Protein AF-A0A931VY86-F1 (afdb_monomer)

Structure (mmCIF, N/CA/C/O backbone):
data_AF-A0A931VY86-F1
#
_entry.id   AF-A0A931VY86-F1
#
loop_
_atom_site.group_PDB
_atom_site.id
_atom_site.type_symbol
_atom_site.label_atom_id
_atom_site.label_alt_id
_atom_site.label_comp_id
_atom_site.label_asym_id
_atom_site.label_entity_id
_atom_site.label_seq_id
_atom_site.pdbx_PDB_ins_code
_atom_site.Cartn_x
_atom_site.Cartn_y
_atom_site.Cartn_z
_atom_site.occupancy
_atom_site.B_iso_or_equiv
_atom_site.auth_seq_id
_atom_site.auth_comp_id
_atom_site.auth_asym_id
_atom_site.auth_atom_id
_atom_site.pdbx_PDB_model_num
ATOM 1 N N . MET A 1 1 ? 19.793 0.008 -5.528 1.00 55.72 1 MET A N 1
ATOM 2 C CA . MET A 1 1 ? 20.069 0.085 -6.986 1.00 55.72 1 MET A CA 1
ATOM 3 C C . MET A 1 1 ? 21.086 -0.933 -7.537 1.00 55.72 1 MET A C 1
ATOM 5 O O . MET A 1 1 ? 21.114 -1.123 -8.745 1.00 55.72 1 MET A O 1
ATOM 9 N N . ARG A 1 2 ? 21.894 -1.634 -6.719 1.00 64.56 2 ARG A N 1
ATOM 10 C CA . ARG A 1 2 ? 22.974 -2.533 -7.201 1.00 64.56 2 ARG A CA 1
ATOM 11 C C . ARG A 1 2 ? 22.511 -3.766 -8.004 1.00 64.56 2 ARG A C 1
ATOM 13 O O . ARG A 1 2 ? 23.283 -4.298 -8.787 1.00 64.56 2 ARG A O 1
ATOM 20 N N . ARG A 1 3 ? 21.278 -4.246 -7.797 1.00 75.25 3 ARG A N 1
ATOM 21 C CA . ARG A 1 3 ? 20.691 -5.354 -8.580 1.00 75.25 3 ARG A CA 1
ATOM 22 C C . ARG A 1 3 ? 20.323 -4.902 -9.994 1.00 75.25 3 ARG A C 1
ATOM 24 O O . ARG A 1 3 ? 20.718 -5.556 -10.940 1.00 75.25 3 ARG A O 1
ATOM 31 N N . LEU A 1 4 ? 19.639 -3.762 -10.115 1.00 75.69 4 LEU A N 1
ATOM 32 C CA . LEU A 1 4 ? 19.157 -3.248 -11.400 1.00 75.69 4 LEU A CA 1
ATOM 33 C C . LEU A 1 4 ? 20.312 -2.927 -12.358 1.00 75.69 4 LEU A C 1
ATOM 35 O O . LEU A 1 4 ? 20.252 -3.277 -13.522 1.00 75.69 4 LEU A O 1
ATOM 39 N N . ARG A 1 5 ? 21.415 -2.366 -11.842 1.00 81.12 5 ARG A N 1
ATOM 40 C CA . ARG A 1 5 ? 22.627 -2.090 -12.640 1.00 81.12 5 ARG A CA 1
ATOM 41 C C . ARG A 1 5 ? 23.393 -3.341 -13.097 1.00 81.12 5 ARG A C 1
ATOM 43 O O . ARG A 1 5 ? 24.328 -3.205 -13.870 1.00 81.12 5 ARG A O 1
ATOM 50 N N . ARG A 1 6 ? 23.069 -4.525 -12.565 1.00 88.19 6 ARG A N 1
ATOM 51 C CA . ARG A 1 6 ? 23.732 -5.802 -12.890 1.00 88.19 6 ARG A CA 1
ATOM 52 C C . ARG A 1 6 ? 22.849 -6.745 -13.701 1.00 88.19 6 ARG A C 1
ATOM 54 O O . ARG A 1 6 ? 23.325 -7.805 -14.080 1.00 88.19 6 ARG A O 1
ATOM 61 N N . GLN A 1 7 ? 21.582 -6.392 -13.908 1.00 87.31 7 GLN A N 1
ATOM 62 C CA . GLN A 1 7 ? 20.653 -7.234 -14.645 1.00 87.31 7 GLN A CA 1
ATOM 63 C C . GLN A 1 7 ? 20.986 -7.143 -16.137 1.00 87.31 7 GLN A C 1
ATOM 65 O O . GLN A 1 7 ? 21.100 -6.040 -16.669 1.00 87.31 7 GLN A O 1
ATOM 70 N N . SER A 1 8 ? 21.188 -8.289 -16.785 1.00 91.06 8 SER A N 1
ATOM 71 C CA . SER A 1 8 ? 21.510 -8.330 -18.219 1.00 91.06 8 SER A CA 1
ATOM 72 C C . SER A 1 8 ? 2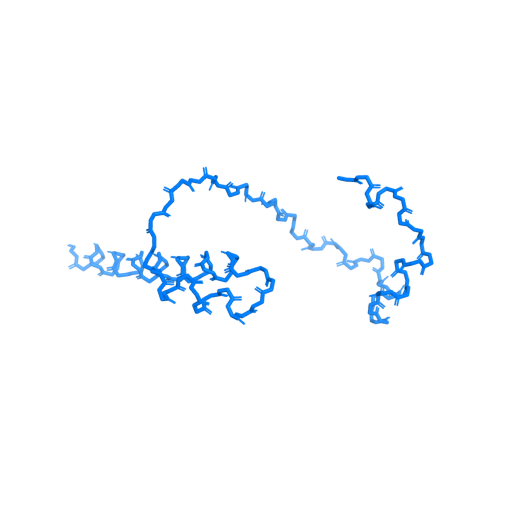0.259 -8.134 -19.080 1.00 91.06 8 SER A C 1
ATOM 74 O O . SER A 1 8 ? 19.151 -8.448 -18.643 1.00 91.06 8 SER A O 1
ATOM 76 N N . GLU A 1 9 ? 20.421 -7.688 -20.330 1.00 85.75 9 GLU A N 1
ATOM 77 C CA . GLU A 1 9 ? 19.292 -7.580 -21.271 1.00 85.75 9 GLU A CA 1
ATOM 78 C C . GLU A 1 9 ? 18.576 -8.918 -21.478 1.00 85.75 9 GLU A C 1
ATOM 80 O O . GLU A 1 9 ? 17.351 -8.967 -21.535 1.00 85.75 9 GLU A O 1
ATOM 85 N N . ARG A 1 10 ? 19.328 -10.025 -21.489 1.00 87.75 10 ARG A N 1
ATOM 86 C CA . ARG A 1 10 ? 18.770 -11.376 -21.613 1.00 87.75 10 ARG A CA 1
ATOM 87 C C . ARG A 1 10 ? 17.864 -11.741 -20.434 1.00 87.75 10 ARG A C 1
ATOM 89 O O . ARG A 1 10 ? 16.797 -12.314 -20.632 1.00 87.75 10 ARG A O 1
ATOM 96 N N . GLU A 1 11 ? 18.274 -11.408 -19.211 1.00 87.75 11 GLU A N 1
ATOM 97 C CA . GLU A 1 11 ? 17.451 -11.627 -18.015 1.00 87.75 11 GLU A CA 1
ATOM 98 C C . GLU A 1 11 ? 16.208 -10.735 -18.014 1.00 87.75 11 GLU A C 1
ATOM 100 O O . GLU A 1 11 ? 15.139 -11.192 -17.617 1.00 87.75 11 GLU A O 1
ATOM 105 N N . ILE A 1 12 ? 16.326 -9.484 -18.470 1.00 84.75 12 ILE A N 1
ATOM 106 C CA . ILE A 1 12 ? 15.179 -8.580 -18.626 1.00 84.75 12 ILE A CA 1
ATOM 107 C C . ILE A 1 12 ? 14.182 -9.203 -19.608 1.00 84.75 12 ILE A C 1
ATOM 109 O O . ILE A 1 12 ? 13.052 -9.480 -19.210 1.00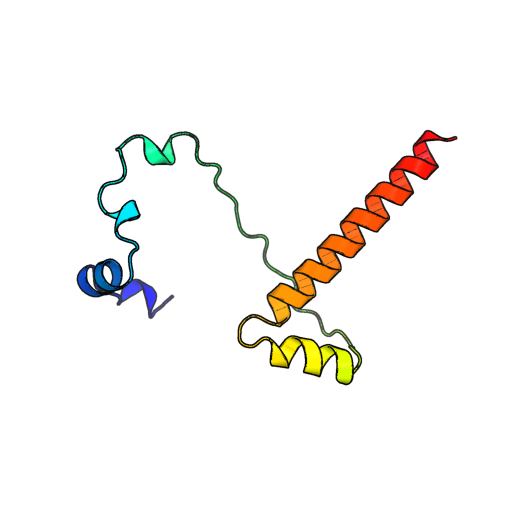 84.75 12 ILE A O 1
ATOM 113 N N . ALA A 1 13 ? 14.634 -9.540 -20.820 1.00 84.88 13 ALA A N 1
ATOM 114 C CA . ALA A 1 13 ? 13.814 -10.135 -21.872 1.00 84.88 13 ALA A CA 1
ATOM 115 C C . ALA A 1 13 ? 13.112 -11.430 -21.431 1.00 84.88 13 ALA A C 1
ATOM 117 O O . ALA A 1 13 ? 11.953 -11.637 -21.769 1.00 84.88 13 ALA A O 1
ATOM 118 N N . SER A 1 14 ? 13.761 -12.268 -20.611 1.00 86.69 14 SER A N 1
ATOM 119 C CA . SER A 1 14 ? 13.159 -13.516 -20.104 1.00 86.69 14 SER A CA 1
ATOM 120 C C . SER A 1 14 ? 11.949 -13.312 -19.183 1.00 86.69 14 SER A C 1
ATOM 122 O O . SER A 1 14 ? 11.150 -14.227 -18.999 1.00 86.69 14 SER A O 1
ATOM 124 N N . THR A 1 15 ? 11.823 -12.122 -18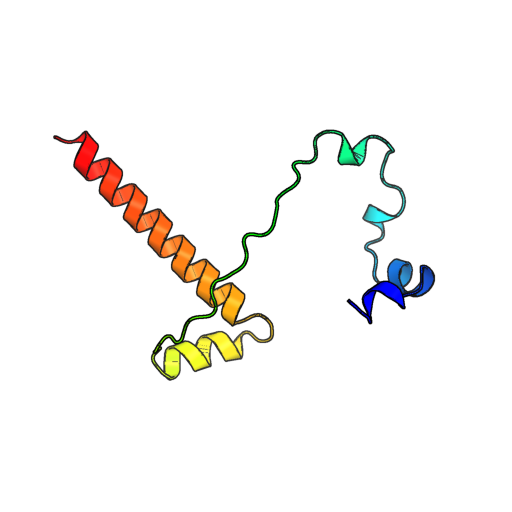.591 1.00 86.00 15 THR A N 1
ATOM 125 C CA . THR A 1 15 ? 10.727 -11.751 -17.681 1.00 86.00 15 THR A CA 1
ATOM 126 C C . THR A 1 15 ? 9.790 -10.699 -18.269 1.00 86.00 15 THR A C 1
ATOM 128 O O . THR A 1 15 ? 8.787 -10.360 -17.639 1.00 86.00 15 THR A O 1
ATOM 131 N N . SER A 1 16 ? 10.113 -10.173 -19.452 1.00 84.81 16 SER A N 1
ATOM 132 C CA . SER A 1 16 ? 9.303 -9.176 -20.139 1.00 84.81 16 SER A CA 1
ATOM 133 C C . SER A 1 16 ? 8.079 -9.833 -20.785 1.00 84.81 16 SER A C 1
ATOM 135 O O . SER A 1 16 ? 8.219 -10.847 -21.470 1.00 84.81 16 SER A O 1
ATOM 137 N N . PRO A 1 17 ? 6.880 -9.256 -20.615 1.00 87.25 17 PRO A N 1
ATOM 138 C CA . PRO A 1 17 ? 5.709 -9.636 -21.394 1.00 87.25 17 PRO A CA 1
ATOM 139 C C . PRO A 1 17 ? 5.975 -9.511 -22.911 1.00 87.25 17 PRO A C 1
ATOM 141 O O . PRO A 1 17 ? 6.545 -8.498 -23.325 1.00 87.25 17 PRO A O 1
ATOM 144 N N . PRO A 1 18 ? 5.550 -10.479 -23.753 1.00 85.06 18 PRO A N 1
ATOM 145 C CA . PRO A 1 18 ? 5.777 -10.439 -25.205 1.00 85.06 18 PRO A CA 1
ATOM 146 C C . PRO A 1 18 ? 5.199 -9.192 -25.885 1.00 85.06 18 PRO A C 1
ATOM 148 O O . PRO A 1 18 ? 5.778 -8.666 -26.827 1.00 85.06 18 PRO A O 1
ATOM 151 N N . GLU A 1 19 ? 4.085 -8.682 -25.362 1.00 84.69 19 GLU A N 1
ATOM 152 C CA . GLU A 1 19 ? 3.408 -7.458 -25.812 1.00 84.69 19 GLU A CA 1
ATOM 153 C C . GLU A 1 19 ? 4.257 -6.180 -25.694 1.00 84.69 19 GLU A C 1
ATOM 155 O O . GLU A 1 19 ? 3.918 -5.165 -26.295 1.00 84.69 19 GLU A O 1
ATOM 160 N N . LEU A 1 20 ? 5.363 -6.219 -24.942 1.00 83.81 20 LEU A N 1
ATOM 161 C CA . LEU A 1 20 ? 6.277 -5.089 -24.765 1.00 83.81 20 LEU A CA 1
ATOM 162 C C . LEU A 1 20 ? 7.570 -5.216 -25.589 1.00 83.81 20 LEU A C 1
ATOM 164 O O . LEU A 1 20 ? 8.447 -4.365 -25.448 1.00 83.81 20 LEU A O 1
ATOM 168 N N . ALA A 1 21 ? 7.723 -6.266 -26.404 1.00 81.62 21 ALA A N 1
ATOM 169 C CA . ALA A 1 21 ? 8.951 -6.511 -27.166 1.00 81.62 21 ALA A CA 1
ATOM 170 C C . ALA A 1 21 ? 9.163 -5.492 -28.302 1.00 81.62 21 ALA A C 1
ATOM 172 O O . ALA A 1 21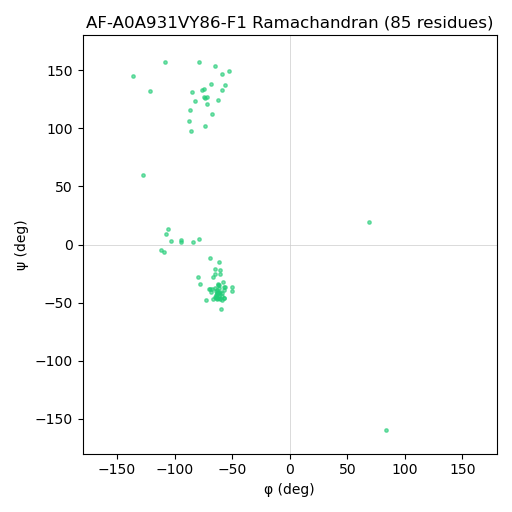 ? 10.284 -5.031 -28.492 1.00 81.62 21 ALA A O 1
ATOM 173 N N . ASP A 1 22 ? 8.080 -5.095 -28.981 1.00 83.62 22 ASP A N 1
ATOM 174 C CA . ASP A 1 22 ? 8.105 -4.249 -30.182 1.00 83.62 22 ASP A CA 1
ATOM 175 C C . ASP A 1 22 ? 7.172 -3.035 -30.029 1.00 83.62 22 ASP A C 1
ATOM 177 O O . ASP A 1 22 ? 6.204 -2.853 -30.771 1.00 83.62 22 ASP A O 1
ATOM 181 N N . LEU A 1 23 ? 7.429 -2.203 -29.015 1.00 86.56 23 LEU A N 1
ATOM 182 C CA . LEU A 1 23 ? 6.658 -0.975 -28.814 1.00 86.56 23 LEU A CA 1
ATOM 183 C C . LEU A 1 23 ? 6.940 0.035 -29.944 1.00 86.56 23 LEU A C 1
ATOM 185 O O . LEU A 1 23 ? 8.100 0.226 -30.321 1.00 86.56 23 LEU A O 1
ATOM 189 N N . PRO A 1 24 ? 5.912 0.725 -30.469 1.00 90.12 24 PRO A N 1
ATOM 190 C CA . PRO A 1 24 ? 6.104 1.736 -31.499 1.00 90.12 24 PRO A CA 1
ATOM 191 C C . PRO A 1 24 ? 6.907 2.930 -30.961 1.00 90.12 24 PRO A C 1
ATOM 193 O O . PRO A 1 24 ? 6.896 3.232 -29.766 1.00 90.12 24 PRO A O 1
ATOM 196 N N . ALA A 1 25 ? 7.612 3.633 -31.851 1.00 89.38 25 ALA A N 1
ATOM 197 C CA . ALA A 1 25 ? 8.532 4.711 -31.471 1.00 89.38 25 ALA A CA 1
ATOM 198 C C . ALA A 1 25 ? 7.848 5.881 -30.735 1.00 89.38 25 ALA A C 1
ATOM 200 O O . ALA A 1 25 ? 8.487 6.588 -29.957 1.00 89.38 25 ALA A O 1
ATOM 201 N N . ASP A 1 26 ? 6.552 6.080 -30.963 1.00 92.62 26 ASP A N 1
ATOM 202 C CA . ASP A 1 26 ? 5.725 7.118 -30.354 1.00 92.62 26 ASP A CA 1
ATOM 203 C C . ASP A 1 26 ? 4.969 6.650 -29.100 1.00 92.62 26 ASP A C 1
ATOM 205 O O . ASP A 1 26 ? 4.237 7.444 -28.512 1.00 92.62 26 ASP A O 1
ATOM 209 N N . PHE A 1 27 ? 5.184 5.413 -28.632 1.00 89.19 27 PHE A N 1
ATOM 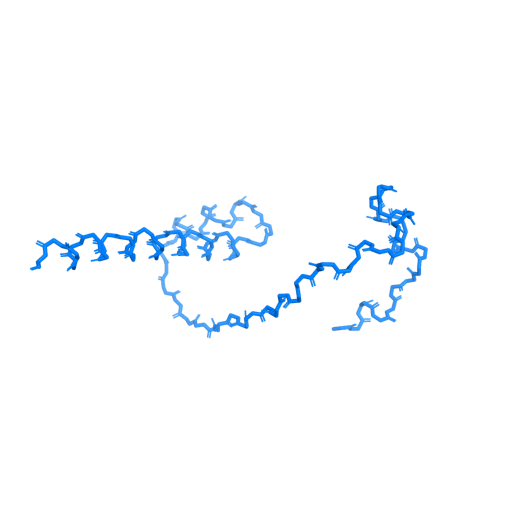210 C CA . PHE A 1 27 ? 4.496 4.840 -27.468 1.00 89.19 27 PHE A CA 1
ATOM 211 C C . PHE A 1 27 ? 4.529 5.753 -26.228 1.00 89.19 27 PHE A C 1
ATOM 213 O O . PHE A 1 27 ? 3.556 5.840 -25.482 1.00 89.19 27 PHE A O 1
ATOM 220 N N . TRP A 1 28 ? 5.636 6.471 -26.018 1.00 89.62 28 TRP A N 1
ATOM 221 C CA . TRP A 1 28 ? 5.829 7.355 -24.863 1.00 89.62 28 TRP A CA 1
ATOM 222 C C . TRP A 1 28 ? 5.454 8.824 -25.108 1.00 89.62 28 TRP A C 1
ATOM 224 O O . TRP A 1 28 ? 5.628 9.639 -24.206 1.00 89.62 28 TRP A O 1
ATOM 234 N N . LYS A 1 29 ? 4.951 9.187 -26.296 1.00 92.38 29 LYS A N 1
ATOM 235 C CA . LYS A 1 29 ? 4.732 10.589 -26.694 1.00 92.38 29 LYS A CA 1
ATOM 236 C C . LYS A 1 29 ? 3.810 11.357 -25.739 1.00 92.38 29 LYS A C 1
ATOM 238 O O . LYS A 1 29 ? 4.082 12.512 -25.438 1.00 92.38 29 LYS A O 1
ATOM 243 N N . GLU A 1 30 ? 2.765 10.700 -25.245 1.00 92.00 30 GLU A N 1
ATOM 244 C CA . GLU A 1 30 ? 1.751 11.290 -24.355 1.00 92.00 30 GLU A CA 1
ATOM 245 C C . GLU A 1 30 ? 1.899 10.817 -22.895 1.00 92.00 30 GLU A C 1
ATOM 247 O O . GLU A 1 30 ? 0.985 10.956 -22.082 1.00 92.00 30 GLU A O 1
ATOM 252 N N . ALA A 1 31 ? 3.027 10.191 -22.547 1.00 89.44 31 ALA A N 1
ATOM 253 C CA . ALA A 1 31 ? 3.207 9.622 -21.220 1.00 89.44 31 ALA A CA 1
ATOM 254 C C . ALA A 1 31 ? 3.438 10.712 -20.164 1.00 89.44 31 ALA A C 1
ATOM 256 O O . ALA A 1 31 ? 4.366 11.516 -20.256 1.00 89.44 31 ALA A O 1
ATOM 257 N N . GLU A 1 32 ? 2.631 10.694 -19.104 1.00 89.06 32 GLU A N 1
ATOM 258 C CA . GLU A 1 32 ? 2.826 11.570 -17.952 1.00 89.06 32 GLU A CA 1
ATOM 259 C C . GLU A 1 32 ? 3.871 10.973 -16.998 1.00 89.06 32 GLU A C 1
ATOM 261 O O . GLU A 1 32 ? 3.727 9.856 -16.490 1.00 89.06 32 GLU A O 1
ATOM 266 N N . VAL A 1 33 ? 4.933 11.733 -16.714 1.00 84.88 33 VAL A N 1
ATOM 267 C CA . VAL A 1 33 ? 5.933 11.339 -15.716 1.00 84.88 33 VAL A CA 1
ATOM 268 C C . VAL A 1 33 ? 5.347 11.519 -14.318 1.00 84.88 33 VAL A C 1
ATOM 270 O O . VAL A 1 33 ? 5.319 12.618 -13.765 1.00 84.88 33 VAL A O 1
ATOM 273 N N . VAL A 1 34 ? 4.922 10.413 -13.711 1.00 82.25 34 VAL A N 1
ATOM 274 C CA . VAL A 1 34 ? 4.458 10.404 -12.322 1.00 82.25 34 VAL A CA 1
ATOM 275 C C . VAL A 1 34 ? 5.643 10.196 -11.387 1.00 82.25 34 VAL A C 1
ATOM 277 O O . VAL A 1 34 ? 6.166 9.088 -11.244 1.00 82.25 34 VAL A O 1
ATOM 280 N N . TRP A 1 35 ? 6.049 11.258 -10.695 1.00 78.06 35 TRP A N 1
ATOM 281 C CA . TRP A 1 35 ? 7.055 11.154 -9.643 1.00 78.06 35 TRP A CA 1
ATOM 282 C C . TRP A 1 35 ? 6.466 10.454 -8.413 1.00 78.06 35 TRP A C 1
ATOM 284 O O . TRP A 1 35 ? 5.482 10.934 -7.838 1.00 78.06 35 TRP A O 1
ATOM 294 N N . PRO A 1 36 ? 7.039 9.323 -7.965 1.00 75.81 36 PRO A N 1
ATOM 295 C CA . PRO A 1 36 ? 6.547 8.653 -6.776 1.00 75.81 36 PRO A CA 1
ATOM 296 C C . PRO A 1 36 ? 6.829 9.526 -5.552 1.00 75.81 36 PRO A C 1
ATOM 298 O O . PRO A 1 36 ? 7.976 9.706 -5.148 1.00 75.81 36 PRO A O 1
ATOM 301 N N . VAL A 1 37 ? 5.769 10.046 -4.934 1.00 79.62 37 VAL A N 1
ATOM 302 C CA . VAL A 1 37 ? 5.875 10.740 -3.647 1.00 79.62 37 VAL A CA 1
ATOM 303 C C . VAL A 1 37 ? 6.395 9.749 -2.607 1.00 79.62 37 VAL A C 1
ATOM 305 O O . VAL A 1 37 ? 5.818 8.669 -2.416 1.00 79.62 37 VAL A O 1
ATOM 308 N N . ALA A 1 38 ? 7.501 10.106 -1.952 1.00 81.50 38 ALA A N 1
ATOM 309 C CA . ALA A 1 38 ? 8.076 9.296 -0.890 1.00 81.50 38 ALA A CA 1
ATOM 310 C C . ALA A 1 38 ? 7.044 9.110 0.229 1.00 81.50 38 ALA A C 1
ATOM 312 O O . ALA A 1 38 ? 6.386 10.056 0.657 1.00 81.50 38 ALA A O 1
ATOM 313 N N . LYS A 1 39 ? 6.883 7.868 0.691 1.00 87.31 39 LYS A N 1
ATOM 314 C CA . LYS A 1 39 ? 6.045 7.594 1.859 1.00 87.31 39 LYS A CA 1
ATOM 315 C C . LYS A 1 39 ? 6.802 8.042 3.103 1.00 87.31 39 LYS A C 1
ATOM 317 O O . LYS A 1 39 ? 7.970 7.691 3.256 1.00 87.31 39 LYS A O 1
ATOM 322 N N . GLU A 1 40 ? 6.129 8.753 3.995 1.00 90.94 40 GLU A N 1
ATOM 323 C CA . GLU A 1 40 ? 6.682 9.056 5.311 1.00 90.94 40 GLU A CA 1
ATOM 324 C C . GLU A 1 40 ? 6.700 7.787 6.172 1.00 90.94 40 GLU A C 1
ATOM 326 O O . GLU A 1 40 ? 5.693 7.086 6.303 1.00 90.94 40 GLU A O 1
ATOM 331 N N . ALA A 1 41 ? 7.868 7.465 6.729 1.00 91.81 41 ALA A N 1
ATOM 332 C CA . ALA A 1 41 ? 8.043 6.329 7.623 1.00 91.81 41 ALA A CA 1
ATOM 333 C C . ALA A 1 41 ? 7.690 6.753 9.052 1.00 91.81 41 ALA A C 1
ATOM 335 O O . ALA A 1 41 ? 8.507 7.345 9.754 1.00 91.81 41 ALA A O 1
ATOM 336 N N . ILE A 1 42 ? 6.465 6.449 9.471 1.00 93.06 42 ILE A N 1
ATOM 337 C CA . ILE A 1 42 ? 5.967 6.742 10.818 1.00 93.06 42 ILE A CA 1
ATOM 338 C C . ILE A 1 42 ? 5.828 5.467 11.653 1.00 93.06 42 ILE A C 1
ATOM 340 O O . ILE A 1 42 ? 5.657 4.370 11.118 1.00 93.06 42 ILE A O 1
ATOM 344 N N . SER A 1 43 ? 5.842 5.619 12.978 1.00 94.00 43 SER A N 1
ATOM 345 C CA . SER A 1 43 ? 5.397 4.567 13.894 1.00 94.00 43 SER A CA 1
ATOM 346 C C . SER A 1 43 ? 3.885 4.683 14.087 1.00 94.00 43 SER A C 1
ATOM 348 O O . SER A 1 43 ? 3.401 5.692 14.597 1.00 94.00 43 SER A O 1
ATOM 350 N N . LEU A 1 44 ? 3.137 3.666 13.659 1.00 92.88 44 LEU A N 1
ATOM 351 C CA . LEU A 1 44 ? 1.682 3.592 13.794 1.00 92.88 44 LEU A CA 1
ATOM 352 C C . LEU A 1 44 ? 1.310 2.342 14.589 1.00 92.88 44 LEU A C 1
ATOM 354 O O . LEU A 1 44 ? 1.779 1.244 14.285 1.00 92.88 44 LEU A O 1
ATOM 358 N N . ARG A 1 45 ? 0.436 2.503 15.584 1.00 96.31 45 ARG A N 1
ATOM 359 C CA . ARG A 1 45 ? -0.175 1.375 16.291 1.00 96.31 45 ARG A CA 1
ATOM 360 C C . ARG A 1 45 ? -1.400 0.906 15.516 1.00 96.31 45 ARG A C 1
ATOM 362 O O . ARG A 1 45 ? -2.233 1.721 15.132 1.00 96.31 45 ARG A O 1
ATOM 369 N N . VAL A 1 46 ? -1.481 -0.398 15.290 1.00 96.31 46 VAL A N 1
ATOM 370 C CA . VAL A 1 46 ? -2.588 -1.068 14.605 1.00 96.31 46 VAL A CA 1
ATOM 371 C C . VAL A 1 46 ? -2.921 -2.319 15.403 1.00 96.31 46 VAL A C 1
ATOM 373 O O . VAL A 1 46 ? -2.010 -2.942 15.956 1.00 96.31 46 VAL A O 1
ATOM 376 N N . ASP A 1 47 ? -4.201 -2.677 15.454 1.00 98.31 47 ASP A N 1
ATOM 377 C CA . ASP A 1 47 ? -4.639 -3.903 16.109 1.00 98.31 47 ASP A CA 1
ATOM 378 C C . ASP A 1 47 ? -3.982 -5.132 15.476 1.00 98.31 47 ASP A C 1
ATOM 380 O O . ASP A 1 47 ? -3.650 -5.177 14.281 1.00 98.31 47 ASP A O 1
ATOM 384 N N . ARG A 1 48 ? -3.725 -6.129 16.322 1.00 98.25 48 ARG A N 1
ATOM 385 C CA . ARG A 1 48 ? -2.939 -7.305 15.950 1.00 98.25 48 ARG A CA 1
ATOM 386 C C . ARG A 1 48 ? -3.600 -8.100 14.825 1.00 98.25 48 ARG A C 1
ATOM 388 O O . ARG A 1 48 ? -2.923 -8.476 13.871 1.00 98.25 48 ARG A O 1
ATOM 395 N N . ASP A 1 49 ? -4.896 -8.335 14.941 1.00 98.44 49 ASP A N 1
ATOM 396 C CA . ASP A 1 49 ? -5.718 -9.068 13.979 1.00 98.44 49 ASP A CA 1
ATOM 397 C C . ASP A 1 49 ? -5.757 -8.373 12.609 1.00 98.44 49 ASP A C 1
ATOM 399 O O . ASP A 1 49 ? -5.577 -9.016 11.574 1.00 98.44 49 ASP A O 1
ATOM 403 N N . VAL A 1 50 ? -5.874 -7.044 12.589 1.00 97.94 50 VAL A N 1
ATOM 404 C CA . VAL A 1 50 ? -5.808 -6.238 11.365 1.00 97.94 50 VAL A CA 1
ATOM 405 C C . VAL A 1 50 ? -4.445 -6.403 10.691 1.00 97.94 50 VAL A C 1
ATOM 407 O O . VAL A 1 50 ? -4.361 -6.613 9.476 1.00 97.94 50 VAL A O 1
ATOM 410 N N . LEU A 1 51 ? -3.355 -6.335 11.462 1.00 97.75 51 LEU A N 1
ATOM 411 C CA . LEU A 1 51 ? -2.008 -6.521 10.924 1.00 97.75 51 LEU A CA 1
ATOM 412 C C . LEU A 1 51 ? -1.802 -7.941 10.375 1.00 97.75 51 LEU A C 1
ATOM 414 O O . LEU A 1 51 ? -1.219 -8.097 9.298 1.00 97.75 51 LEU A O 1
ATOM 418 N N . GLU A 1 52 ? -2.263 -8.962 11.096 1.00 98.19 52 GLU A N 1
ATOM 419 C CA . GLU A 1 52 ? -2.192 -10.365 10.676 1.00 98.19 52 GLU A CA 1
ATOM 420 C C . GLU A 1 52 ? -2.982 -10.598 9.381 1.00 98.19 52 GLU A C 1
ATOM 422 O O . GLU A 1 52 ? -2.440 -11.177 8.435 1.00 98.19 52 GLU A O 1
ATOM 427 N N . TRP A 1 53 ? -4.195 -10.049 9.273 1.00 98.25 53 TRP A N 1
ATOM 428 C CA . TRP A 1 53 ? -5.023 -10.153 8.071 1.00 98.25 53 TRP A CA 1
ATOM 429 C C . TRP A 1 53 ? -4.334 -9.577 6.827 1.00 98.25 53 TRP A C 1
ATOM 431 O O . TRP A 1 53 ? -4.315 -10.207 5.767 1.00 98.25 53 TRP A O 1
ATOM 441 N N . PHE A 1 54 ? -3.707 -8.401 6.940 1.00 98.06 54 PHE A N 1
ATOM 442 C CA . PHE A 1 54 ? -2.961 -7.826 5.818 1.00 98.06 54 PHE A CA 1
ATOM 443 C C . PHE A 1 54 ? -1.706 -8.640 5.484 1.00 98.06 54 PHE A C 1
ATOM 445 O O . PHE A 1 54 ? -1.413 -8.842 4.304 1.00 98.06 54 PHE A O 1
ATOM 452 N N . ARG A 1 55 ? -0.961 -9.122 6.490 1.00 97.62 55 ARG A N 1
ATOM 453 C CA . ARG A 1 55 ? 0.236 -9.958 6.275 1.00 97.62 55 ARG A CA 1
ATOM 454 C C . ARG A 1 55 ? -0.095 -11.264 5.554 1.00 97.62 55 ARG A C 1
ATOM 456 O O . ARG A 1 55 ? 0.681 -11.673 4.691 1.00 97.62 55 ARG A O 1
ATOM 463 N N . ALA A 1 56 ? -1.244 -11.873 5.850 1.00 97.94 56 ALA A N 1
ATOM 464 C CA . ALA A 1 56 ? -1.705 -13.104 5.205 1.00 97.94 56 ALA A CA 1
ATOM 465 C C . ALA A 1 56 ? -1.901 -12.959 3.681 1.00 97.94 56 ALA A C 1
ATOM 467 O O . ALA A 1 56 ? -1.800 -13.938 2.949 1.00 97.94 56 ALA A O 1
ATOM 468 N N . GLN A 1 57 ? -2.089 -11.737 3.170 1.00 95.44 57 GLN A N 1
ATOM 469 C CA . GLN A 1 57 ? -2.200 -11.449 1.728 1.00 95.44 57 GLN A CA 1
ATOM 470 C C . GLN A 1 57 ? -0.844 -11.421 1.000 1.00 95.44 57 GLN A C 1
ATOM 472 O O . GLN A 1 57 ? -0.761 -11.076 -0.184 1.00 95.44 57 GLN A O 1
ATOM 477 N N . GLY A 1 58 ? 0.238 -11.740 1.709 1.00 94.69 58 GLY A N 1
ATOM 478 C CA . GLY A 1 58 ? 1.567 -11.912 1.151 1.00 94.69 58 GLY A CA 1
ATOM 479 C C . GLY A 1 58 ? 2.352 -10.607 0.972 1.00 94.69 58 GLY A C 1
ATOM 480 O O . GLY A 1 58 ? 2.066 -9.578 1.603 1.00 94.69 58 GLY A O 1
ATOM 481 N N . PRO A 1 59 ? 3.384 -10.625 0.106 1.00 94.69 59 PRO A N 1
ATOM 482 C CA . PRO A 1 59 ? 4.263 -9.483 -0.109 1.00 94.69 59 PRO A CA 1
ATOM 483 C C . PRO A 1 59 ? 3.484 -8.210 -0.447 1.00 94.69 59 PRO A C 1
ATOM 485 O O . PRO A 1 59 ? 2.424 -8.263 -1.071 1.00 94.69 59 PRO A O 1
ATOM 488 N N . ARG A 1 60 ? 4.032 -7.050 -0.065 1.00 94.06 60 ARG A N 1
ATOM 489 C CA . ARG A 1 60 ? 3.423 -5.716 -0.259 1.00 94.06 60 ARG A CA 1
ATOM 490 C C . ARG A 1 60 ? 2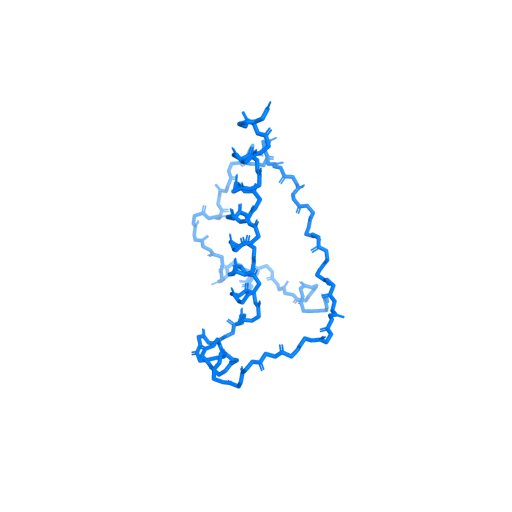.164 -5.443 0.580 1.00 94.06 60 ARG A C 1
ATOM 492 O O . ARG A 1 60 ? 1.446 -4.490 0.279 1.00 94.06 60 ARG A O 1
ATOM 499 N N . TYR A 1 61 ? 1.930 -6.183 1.667 1.00 96.69 61 TYR A N 1
ATOM 500 C CA . TYR A 1 61 ? 0.805 -5.935 2.583 1.00 96.69 61 TYR A CA 1
ATOM 501 C C . TYR A 1 61 ? 0.694 -4.472 3.051 1.00 96.69 61 TYR A C 1
ATOM 503 O O . TYR A 1 61 ? -0.397 -3.911 3.058 1.00 96.69 61 TYR A O 1
ATOM 511 N N . GLN A 1 62 ? 1.818 -3.802 3.337 1.00 93.69 62 GLN A N 1
ATOM 512 C CA . GLN A 1 62 ? 1.828 -2.380 3.714 1.00 93.69 62 GLN A CA 1
ATOM 513 C C . GLN A 1 62 ? 1.298 -1.471 2.594 1.00 93.69 62 GLN A C 1
ATOM 515 O O . GLN A 1 62 ? 0.642 -0.468 2.859 1.00 93.69 62 GLN A O 1
ATOM 520 N N . SER A 1 63 ? 1.548 -1.823 1.327 1.00 93.50 63 SER A N 1
ATOM 521 C CA . SER A 1 63 ? 1.011 -1.068 0.186 1.00 93.50 63 SER A CA 1
ATOM 522 C C . SER A 1 63 ? -0.504 -1.234 0.076 1.00 93.50 63 SER A C 1
ATOM 524 O O . SER A 1 63 ? -1.192 -0.252 -0.195 1.00 93.50 63 SER A O 1
ATOM 526 N N . ARG A 1 64 ? -1.029 -2.439 0.350 1.00 95.50 64 ARG A N 1
ATOM 527 C CA . ARG A 1 64 ? -2.479 -2.688 0.414 1.00 95.50 64 ARG A CA 1
ATOM 528 C C . ARG A 1 64 ? -3.127 -1.923 1.568 1.00 95.50 64 ARG A C 1
ATOM 530 O O . ARG A 1 64 ? -4.122 -1.240 1.358 1.00 95.50 64 ARG A O 1
ATOM 537 N N . MET A 1 65 ? -2.512 -1.952 2.750 1.00 96.38 65 MET A N 1
ATOM 538 C CA . MET A 1 65 ? -2.968 -1.190 3.917 1.00 96.38 65 MET A CA 1
ATOM 539 C C . MET A 1 65 ? -3.034 0.314 3.614 1.00 96.38 65 MET A C 1
ATOM 541 O O . MET A 1 65 ? -4.057 0.956 3.840 1.00 96.38 65 MET A O 1
ATOM 545 N N . ASN A 1 66 ? -1.992 0.869 2.992 1.00 95.06 66 ASN A N 1
ATOM 546 C CA . ASN A 1 66 ? -1.978 2.270 2.577 1.00 95.06 66 ASN A CA 1
ATOM 547 C C . ASN A 1 66 ? -3.066 2.606 1.532 1.00 95.06 66 ASN A C 1
ATOM 549 O O . ASN A 1 66 ? -3.631 3.698 1.566 1.00 95.06 66 ASN A O 1
ATOM 553 N N . ALA A 1 67 ? -3.393 1.688 0.614 1.00 95.19 67 ALA A N 1
ATOM 554 C CA . ALA A 1 67 ? -4.472 1.888 -0.359 1.00 95.19 67 ALA A CA 1
ATOM 555 C C . ALA A 1 67 ? -5.855 1.991 0.312 1.00 95.19 67 ALA A C 1
ATOM 557 O O . ALA A 1 67 ? -6.678 2.825 -0.080 1.00 95.19 67 ALA A O 1
ATOM 558 N N . VAL A 1 68 ? -6.091 1.208 1.369 1.00 95.94 68 VAL A N 1
ATOM 559 C CA . VAL A 1 68 ? -7.312 1.313 2.184 1.00 95.94 68 VAL A CA 1
ATOM 560 C C . VAL A 1 68 ? -7.389 2.678 2.872 1.00 95.94 68 VAL A C 1
ATOM 562 O O . VAL A 1 68 ? -8.408 3.360 2.754 1.00 95.94 68 VAL A O 1
ATOM 565 N N . LEU A 1 69 ? -6.297 3.138 3.495 1.00 95.50 69 LEU A N 1
ATOM 566 C CA . LEU A 1 69 ? -6.240 4.467 4.121 1.00 95.50 69 LEU A CA 1
ATOM 567 C C . LEU A 1 69 ? -6.524 5.596 3.116 1.00 95.50 69 LEU A C 1
ATOM 569 O O . LEU A 1 69 ? -7.285 6.518 3.411 1.00 95.50 69 LEU A O 1
ATOM 573 N N . ARG A 1 70 ? -5.983 5.502 1.893 1.00 95.00 70 ARG A N 1
ATOM 574 C CA . ARG A 1 70 ? -6.272 6.459 0.808 1.00 95.00 70 ARG A CA 1
ATOM 575 C C . ARG A 1 70 ? -7.744 6.463 0.410 1.00 95.00 70 ARG A C 1
ATOM 577 O O . ARG A 1 70 ? -8.313 7.530 0.185 1.00 95.00 70 ARG A O 1
ATOM 584 N N . THR A 1 71 ? -8.362 5.287 0.341 1.00 96.19 71 THR A N 1
ATOM 585 C CA . THR A 1 71 ? -9.784 5.153 0.005 1.00 96.19 71 THR A CA 1
ATOM 586 C C . THR A 1 71 ? -10.648 5.817 1.073 1.00 96.19 71 THR A C 1
ATOM 588 O O . THR A 1 71 ? -11.522 6.619 0.742 1.00 96.19 71 THR A O 1
ATOM 591 N N . TYR A 1 72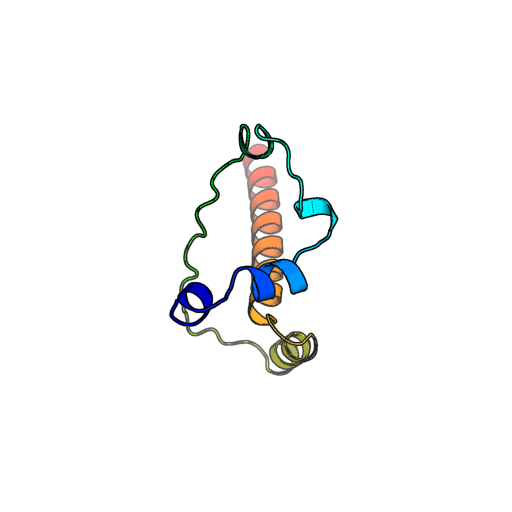 ? -10.352 5.567 2.352 1.00 96.12 72 TYR A N 1
ATOM 592 C CA . TYR A 1 72 ? -11.028 6.228 3.467 1.00 96.12 72 TYR A CA 1
ATOM 593 C C . TYR A 1 72 ? -10.879 7.756 3.405 1.00 96.12 72 TYR A C 1
ATOM 595 O O . TYR A 1 72 ? -11.875 8.478 3.474 1.00 96.12 72 TYR A O 1
ATOM 603 N N . MET A 1 73 ? -9.659 8.256 3.182 1.00 96.00 73 MET A N 1
ATOM 604 C CA . MET A 1 73 ? -9.384 9.689 3.029 1.00 96.00 73 MET A CA 1
ATOM 605 C C . MET A 1 73 ? -10.204 10.320 1.892 1.00 96.00 73 MET A C 1
ATOM 607 O O . MET A 1 73 ? -10.815 11.374 2.079 1.00 96.00 73 MET A O 1
ATOM 611 N N . ALA A 1 74 ? -10.268 9.671 0.725 1.00 94.19 74 ALA A N 1
ATOM 612 C CA . ALA A 1 74 ? -11.037 10.160 -0.418 1.00 94.19 74 ALA A CA 1
ATOM 613 C C . ALA A 1 74 ? -12.545 10.226 -0.119 1.00 94.19 74 ALA A C 1
ATOM 615 O O . ALA A 1 74 ? -13.205 11.208 -0.469 1.00 94.19 74 ALA A O 1
ATOM 616 N N . GLN A 1 75 ? -13.087 9.209 0.559 1.00 95.88 75 GLN A N 1
ATOM 617 C CA . GLN A 1 75 ? -14.488 9.190 0.988 1.00 95.88 75 GLN A CA 1
ATOM 618 C C . GLN A 1 75 ? -14.784 10.301 2.005 1.00 95.88 75 GLN A C 1
ATOM 620 O O . GLN A 1 75 ? -15.760 11.038 1.853 1.00 95.88 75 GLN A O 1
ATOM 625 N N . ALA A 1 76 ? -13.912 10.491 2.999 1.00 94.25 76 ALA A N 1
ATOM 626 C CA . ALA A 1 76 ? -14.045 11.564 3.981 1.00 94.25 76 ALA A CA 1
ATOM 627 C C . ALA A 1 76 ? -14.000 12.959 3.327 1.00 94.25 76 ALA A C 1
ATOM 629 O O . ALA A 1 76 ? -14.812 13.826 3.657 1.00 94.25 76 ALA A O 1
ATOM 630 N N . ALA A 1 77 ? -13.107 13.172 2.355 1.00 91.31 77 ALA A N 1
ATOM 631 C CA . ALA A 1 77 ? -13.002 14.434 1.625 1.00 91.31 77 ALA A CA 1
ATOM 632 C C . ALA A 1 77 ? -14.261 14.746 0.796 1.00 91.31 77 ALA A C 1
ATOM 634 O O . ALA A 1 77 ? -14.712 15.892 0.775 1.00 91.31 77 ALA A O 1
ATOM 635 N N . ARG A 1 78 ? -14.865 13.735 0.150 1.00 89.81 78 ARG A N 1
ATOM 636 C CA . ARG A 1 78 ? -16.138 13.890 -0.580 1.00 89.81 78 ARG A CA 1
ATOM 637 C C . ARG A 1 78 ? -17.269 14.344 0.344 1.00 89.81 78 ARG A C 1
ATOM 639 O O . ARG A 1 78 ? -17.941 15.319 0.025 1.00 89.81 78 ARG A O 1
ATOM 646 N N . ARG A 1 79 ? -17.416 13.704 1.511 1.00 87.69 79 ARG A N 1
ATOM 647 C CA . ARG A 1 79 ? -18.430 14.060 2.526 1.00 87.69 79 ARG A CA 1
ATOM 648 C C . ARG A 1 79 ? -18.265 15.480 3.073 1.00 87.69 79 ARG A C 1
ATOM 650 O O . ARG A 1 79 ? -19.248 16.139 3.394 1.00 87.69 79 ARG A O 1
ATOM 657 N N . ARG A 1 80 ? -17.022 15.956 3.206 1.00 84.75 80 ARG A N 1
ATOM 658 C CA . ARG A 1 80 ? -16.747 17.339 3.627 1.00 84.75 80 ARG A CA 1
ATOM 659 C C . ARG A 1 80 ? -17.205 18.341 2.568 1.00 84.75 80 ARG A C 1
ATOM 661 O O . ARG A 1 80 ? -17.923 19.270 2.908 1.00 84.75 80 ARG A O 1
ATOM 668 N N . ARG A 1 81 ? -16.873 18.110 1.292 1.00 82.88 81 ARG A N 1
ATOM 669 C CA . ARG A 1 81 ? -17.298 18.992 0.190 1.00 82.88 81 ARG A CA 1
ATOM 670 C C . ARG A 1 81 ? -18.818 19.082 0.054 1.00 82.88 81 ARG A C 1
ATOM 672 O O . ARG A 1 81 ? -19.332 20.179 -0.120 1.00 82.88 81 ARG A O 1
ATOM 679 N N . SER A 1 82 ? -19.536 17.965 0.197 1.00 78.19 82 SER A N 1
ATOM 680 C CA . SER A 1 82 ? -21.006 17.970 0.139 1.00 78.19 82 SER A CA 1
ATOM 681 C C . SER A 1 82 ? -21.659 18.714 1.309 1.00 78.19 82 SER A C 1
ATOM 683 O O . SER A 1 82 ? -22.751 19.238 1.152 1.00 78.19 82 SER A O 1
ATOM 685 N N . ARG A 1 83 ? -21.006 18.778 2.479 1.00 72.94 83 ARG A N 1
ATOM 686 C CA . ARG A 1 83 ? -21.483 19.564 3.631 1.00 72.94 83 ARG A CA 1
ATOM 687 C C . ARG A 1 83 ? -21.199 21.058 3.495 1.00 72.94 83 ARG A C 1
ATOM 689 O O . ARG A 1 83 ? -21.987 21.850 3.984 1.00 72.94 83 ARG A O 1
ATOM 696 N N . THR A 1 84 ? -20.084 21.436 2.873 1.00 70.06 84 THR A N 1
ATOM 697 C CA . THR A 1 84 ? -19.704 22.847 2.691 1.00 70.06 84 THR A CA 1
ATOM 698 C C . THR A 1 84 ? -20.451 23.517 1.536 1.00 70.06 84 THR A C 1
ATOM 700 O O . THR A 1 84 ? -20.675 24.711 1.605 1.00 70.06 84 THR A O 1
ATOM 703 N N . GLY A 1 85 ? -20.873 22.774 0.506 1.00 59.16 85 GLY A N 1
ATOM 704 C CA . GLY A 1 85 ? -21.698 23.312 -0.589 1.00 59.16 85 GLY A CA 1
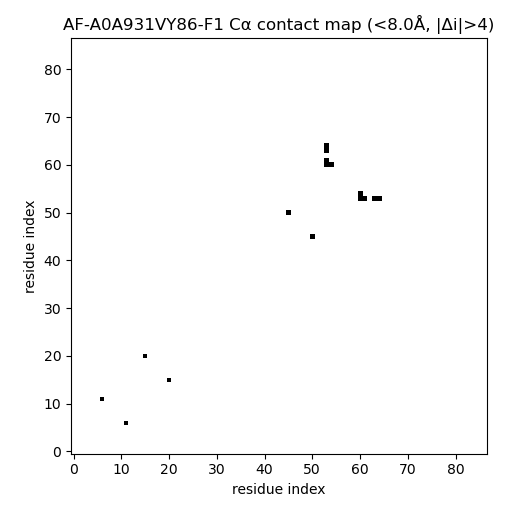ATOM 705 C C . GLY A 1 85 ? -23.208 23.361 -0.313 1.00 59.16 85 GLY A C 1
ATOM 706 O O . GLY A 1 85 ? -23.964 23.702 -1.214 1.00 59.16 85 GLY A O 1
ATOM 707 N N . ALA A 1 86 ? -23.647 22.963 0.886 1.00 58.16 86 ALA A N 1
ATOM 708 C CA . ALA A 1 86 ? -25.047 22.995 1.326 1.00 58.16 86 ALA A CA 1
ATOM 709 C C . ALA A 1 86 ? -25.324 24.105 2.365 1.00 58.16 86 ALA A C 1
ATOM 711 O O . ALA A 1 86 ? -26.395 24.117 2.971 1.00 58.16 86 ALA A O 1
ATOM 712 N N . ALA A 1 87 ? -24.347 24.990 2.586 1.00 47.28 87 ALA A N 1
ATOM 713 C CA . ALA A 1 87 ? -24.437 26.218 3.374 1.00 47.28 87 ALA A CA 1
ATOM 714 C C . ALA A 1 87 ? -24.212 27.410 2.438 1.00 47.28 87 ALA A C 1
ATOM 716 O O . ALA A 1 87 ? -24.836 28.461 2.688 1.00 47.28 87 ALA A O 1
#

Radius of gyration: 20.51 Å; Cα contacts (8 Å, |Δi|>4): 8; chains: 1; bounding box: 49×40×48 Å

Mean predicted aligned error: 10.09 Å

Solvent-accessible s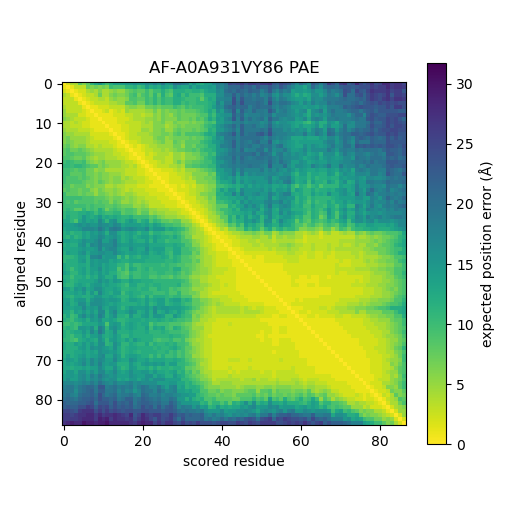urface area (backbone atoms only — not comparable to full-atom values): 5759 Å² total; per-residue (Å²): 113,78,64,70,79,64,60,48,70,67,62,49,57,75,71,50,62,78,88,65,74,78,66,61,95,63,73,64,74,84,62,78,87,76,78,82,76,80,79,82,91,72,93,77,92,72,61,66,67,63,53,49,59,39,50,74,71,41,85,64,28,67,59,53,53,50,52,52,53,50,51,52,52,52,53,53,52,52,57,50,52,60,58,63,78,72,112

Sequence (87 aa):
MRRLRRQSEREIASTSPPELADLPADFWKEAEVVWPVAKEAISLRVDRDVLEWFRAQGPRYQSRMNAVLRTYMAQAARRRRSRTGAA

Secondary structure (DSSP, 8-state):
-TTGGG--HHHHHHHS-GGGTT--TTTTTT------PPPP-------HHHHHHHHHT-TTHHHHHHHHHHHHHHHHHHHHHHHHTT-

pLDDT: mean 87.88, std 10.15, range [47.28, 98.44]

Foldseek 3Di:
DVVVVPQDPVNVVVPDDPVPPDDDPCNCVPPDDDDDDDDDDDDDDDDPVLVVVLCVVDPPSVVVVVVVVVVVVVVVVVVVVVVVVVD